Protein AF-R7N5B0-F1 (afdb_monomer)

Nearest PDB structures (foldseek):
  6vbv-assembly1_4  TM=7.100E-01  e=2.438E-01  Bos taurus
  7rqf-assembly1_A  TM=6.586E-01  e=4.234E-01  Pseudomonas aeruginosa PAO1
  2pl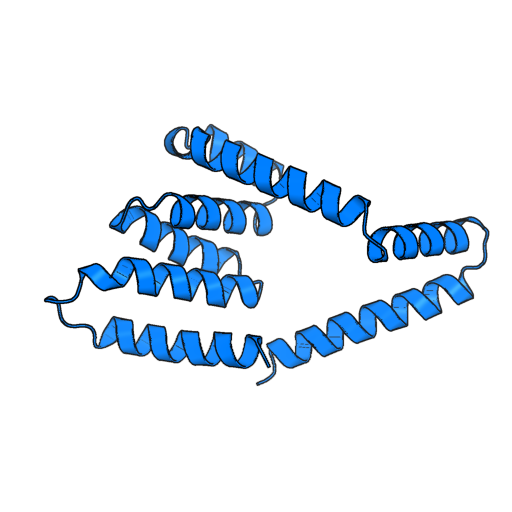2-assembly1_B  TM=6.775E-01  e=7.771E-01  Thermus thermophilus HB27
  4q66-assembly1_B  TM=5.540E-01  e=8.212E-01  Saccharomyces cerevisiae S288C
  7t7t-assembly1_A  TM=3.384E-01  e=1.986E+00  Citrus unshiu

Foldseek 3Di:
DVLVVLVVLLVVLVVCVVPPDPVVVVCQLVSLQSNLVSCVVLVVLVSSLVSLVVSCVVPVDLVSLLSNLVSVPSVDDPVVSVVVCVVCVVCVVSVVVNVVVVVVVVVVVCPDPVVVVVVVLVVCVVVVVVPVSVVVVVVVVVVVVVVSCVNPVD

Sequence (154 aa):
MQNNRHLMALREYEDLNRELPDTENALRPAIYHNMGYAYAGLFMFDIAAKYYKRAYEMSKDEESGVQYL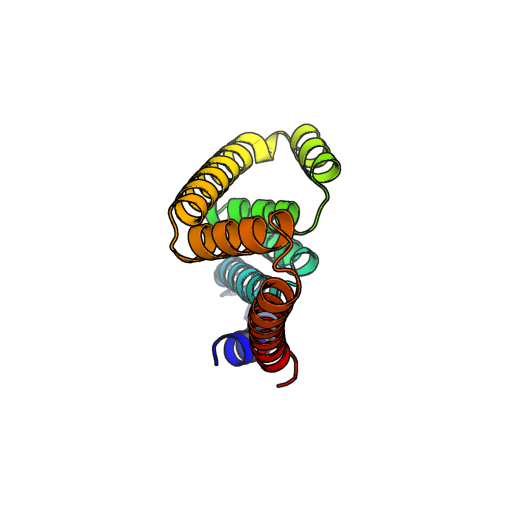SSLRSYLSEEEYIRFIAEHSEYHELSLELEKKITAAKGEFEASRENRMLSALKIYKEEGNVASYYEEIDKIIYRLKEDYLQLVEE

Radius of gyration: 19.57 Å; Cα contacts (8 Å, |Δi|>4): 124; chains: 1; bounding box: 45×26×61 Å

Secondary structure (DSSP, 8-state):
-HHHHHHHHHHHHHHHHHH--GGGGGGHHHHHHHHHHHHHHTT-HHHHHHHHHHHHHHH--HHHHHHHHHHHHHHS-HHHHHHHHHH-GGGHHHHHHHHHHHHHHHHHHHHSHHHHHHHHHHHHHHTT-HHHHHHHHHHHHHHHHHHHHHHH--

Structure (mmCIF, N/CA/C/O backbone):
data_AF-R7N5B0-F1
#
_entry.id   AF-R7N5B0-F1
#
loop_
_atom_site.group_PDB
_atom_site.id
_atom_site.type_symbol
_atom_site.label_atom_id
_atom_site.label_alt_id
_atom_site.label_comp_id
_atom_site.label_asym_id
_atom_site.label_entity_id
_atom_site.label_seq_id
_atom_site.pdbx_PDB_ins_code
_atom_site.Cartn_x
_atom_site.Cartn_y
_atom_site.Cartn_z
_atom_site.occupancy
_atom_site.B_iso_or_equiv
_atom_site.auth_seq_id
_atom_site.auth_comp_id
_atom_site.auth_asym_id
_atom_site.auth_atom_id
_atom_site.pdbx_PDB_model_num
ATOM 1 N N . MET A 1 1 ? -17.162 5.881 -7.721 1.00 49.78 1 MET A N 1
ATOM 2 C CA . MET A 1 1 ? -16.622 6.539 -8.947 1.00 49.78 1 MET A CA 1
ATOM 3 C C . MET A 1 1 ? -15.126 6.309 -9.191 1.00 49.78 1 MET A C 1
ATOM 5 O O . MET A 1 1 ? -14.779 6.138 -10.351 1.00 49.78 1 MET A O 1
ATOM 9 N N . GLN A 1 2 ? -14.230 6.344 -8.190 1.00 55.00 2 GLN A N 1
ATOM 10 C CA . GLN A 1 2 ? -12.783 6.146 -8.428 1.00 55.00 2 GLN A CA 1
ATOM 11 C C . GLN A 1 2 ? -12.398 4.676 -8.697 1.00 55.00 2 GLN A C 1
ATOM 13 O O . GLN A 1 2 ? -11.561 4.437 -9.556 1.00 55.00 2 GLN A O 1
ATOM 18 N N . ASN A 1 3 ? -13.074 3.690 -8.101 1.00 57.53 3 ASN A N 1
ATOM 19 C CA . ASN A 1 3 ? -12.668 2.280 -8.242 1.00 57.53 3 ASN A CA 1
ATOM 20 C C . ASN A 1 3 ? -13.185 1.577 -9.501 1.00 57.53 3 ASN A C 1
ATOM 22 O O . ASN A 1 3 ? -12.437 0.812 -10.100 1.00 57.53 3 ASN A O 1
ATOM 26 N N . ASN A 1 4 ? -14.363 1.957 -10.010 1.00 64.06 4 ASN A N 1
ATOM 27 C CA . ASN A 1 4 ? -14.774 1.607 -11.376 1.00 64.06 4 ASN A CA 1
ATOM 28 C C . ASN A 1 4 ? -13.709 2.093 -12.394 1.00 64.06 4 ASN A C 1
ATOM 30 O O . ASN A 1 4 ? -13.342 1.385 -13.326 1.00 64.0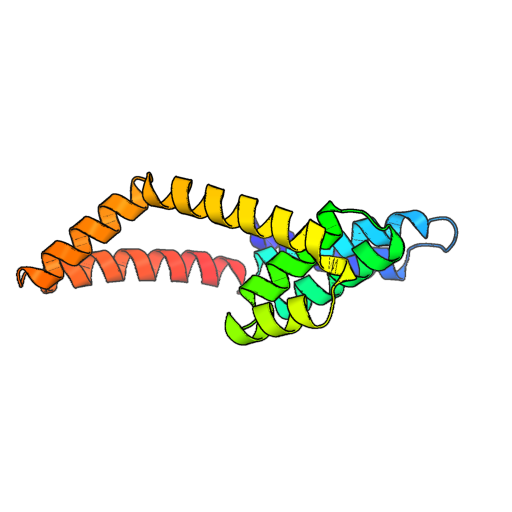6 4 ASN A O 1
ATOM 34 N N . ARG A 1 5 ? -13.069 3.252 -12.146 1.00 73.56 5 ARG A N 1
ATOM 35 C CA . ARG A 1 5 ? -11.916 3.688 -12.956 1.00 73.56 5 ARG A CA 1
ATOM 36 C C . ARG A 1 5 ? -10.687 2.806 -12.762 1.00 73.56 5 ARG A C 1
ATOM 38 O O . ARG A 1 5 ? -9.967 2.639 -13.733 1.00 73.56 5 ARG A O 1
ATOM 45 N N . HIS A 1 6 ? -10.434 2.246 -11.577 1.00 80.69 6 HIS A N 1
ATOM 46 C CA . HIS A 1 6 ? -9.322 1.313 -11.366 1.00 80.69 6 HIS A CA 1
ATOM 47 C C . HIS A 1 6 ? -9.532 -0.006 -12.120 1.00 80.69 6 HIS A C 1
ATOM 49 O O . HIS A 1 6 ? -8.615 -0.443 -12.806 1.00 80.69 6 HIS A O 1
ATOM 55 N N . LEU A 1 7 ? -10.731 -0.597 -12.079 1.00 80.25 7 LEU A N 1
ATOM 56 C CA . LEU A 1 7 ? -11.046 -1.816 -12.837 1.00 80.25 7 LEU A CA 1
ATOM 57 C C . LEU A 1 7 ? -11.035 -1.583 -14.353 1.00 80.25 7 LEU A C 1
ATOM 59 O O . LEU A 1 7 ? -10.438 -2.372 -15.086 1.00 80.25 7 LEU A O 1
ATOM 63 N N . MET A 1 8 ? -11.629 -0.484 -14.829 1.00 82.94 8 MET A N 1
ATOM 64 C CA . MET A 1 8 ? -11.535 -0.095 -16.240 1.00 82.94 8 MET A CA 1
ATOM 65 C C . MET A 1 8 ? -10.080 0.157 -16.646 1.00 82.94 8 MET A C 1
ATOM 67 O O . MET A 1 8 ? -9.630 -0.380 -17.651 1.00 82.94 8 MET A O 1
ATOM 71 N N . ALA A 1 9 ? -9.314 0.898 -15.840 1.00 87.19 9 ALA A N 1
ATOM 72 C CA . ALA A 1 9 ? -7.906 1.157 -16.117 1.00 87.19 9 ALA A CA 1
ATOM 73 C C . ALA A 1 9 ? -7.083 -0.134 -16.160 1.00 87.19 9 ALA A C 1
ATOM 75 O O . ALA A 1 9 ? -6.215 -0.252 -17.012 1.00 87.19 9 ALA A O 1
ATOM 76 N N . LEU A 1 10 ? -7.358 -1.114 -15.293 1.00 89.88 10 LEU A N 1
ATOM 77 C CA . LEU A 1 10 ? -6.682 -2.411 -15.338 1.00 89.88 10 LEU A CA 1
ATOM 78 C C . LEU A 1 10 ? -6.922 -3.134 -16.663 1.00 89.88 10 LEU A C 1
ATOM 80 O O . LEU A 1 10 ? -5.957 -3.629 -17.236 1.00 89.88 10 LEU A O 1
ATOM 84 N N . ARG A 1 11 ? -8.159 -3.143 -17.177 1.00 87.75 11 ARG A N 1
ATOM 85 C CA . ARG A 1 11 ? -8.454 -3.726 -18.498 1.00 87.75 11 ARG A CA 1
ATOM 86 C C . ARG A 1 11 ? -7.674 -3.018 -19.603 1.00 87.75 11 ARG A C 1
ATOM 88 O O . ARG A 1 11 ? -6.970 -3.675 -20.360 1.00 87.75 11 ARG A O 1
ATOM 95 N N . GLU A 1 12 ? -7.715 -1.688 -19.617 1.00 91.38 12 GLU A N 1
ATOM 96 C CA . GLU A 1 12 ? -6.977 -0.883 -20.597 1.00 91.38 12 GLU A CA 1
ATOM 97 C C . GLU A 1 12 ? -5.459 -1.108 -20.502 1.00 91.38 12 GLU A C 1
ATOM 99 O O . GLU A 1 12 ? -4.782 -1.229 -21.518 1.00 91.38 12 GLU A O 1
ATOM 104 N N . TYR A 1 13 ? -4.897 -1.216 -19.293 1.00 91.44 13 TYR A N 1
ATOM 105 C CA . TYR A 1 13 ? -3.473 -1.496 -19.106 1.00 91.44 13 TYR A CA 1
ATOM 106 C C . TYR A 1 13 ? -3.091 -2.918 -19.515 1.00 91.44 13 TYR A C 1
ATOM 108 O O . TYR A 1 13 ? -1.996 -3.118 -20.040 1.00 91.44 13 TYR A O 1
ATOM 116 N N . GLU A 1 14 ? -3.957 -3.906 -19.289 1.00 90.44 14 GLU A N 1
ATOM 117 C CA . GLU A 1 14 ? -3.735 -5.273 -19.756 1.00 90.44 14 GLU A CA 1
ATOM 118 C C . GLU A 1 14 ? -3.716 -5.347 -21.281 1.00 90.44 14 GLU A C 1
ATOM 120 O O . GLU A 1 14 ? -2.801 -5.958 -21.840 1.00 90.44 14 GLU A O 1
ATOM 125 N N . ASP A 1 15 ? -4.679 -4.706 -21.942 1.00 91.25 15 ASP A N 1
ATOM 126 C CA . ASP A 1 15 ? -4.763 -4.664 -23.400 1.00 91.25 15 ASP A CA 1
ATOM 127 C C . ASP A 1 15 ? -3.583 -3.884 -23.985 1.00 91.25 15 ASP A C 1
ATOM 129 O O . ASP A 1 15 ? -2.847 -4.416 -24.820 1.00 91.25 15 ASP A O 1
ATOM 133 N N . LEU A 1 16 ? -3.280 -2.703 -23.436 1.00 90.44 16 LEU A N 1
ATOM 134 C CA . LEU A 1 16 ? -2.110 -1.922 -23.825 1.00 90.44 16 LEU A CA 1
ATOM 135 C C . LEU A 1 16 ? -0.822 -2.734 -23.667 1.00 90.44 16 LEU A C 1
ATOM 137 O O . LEU A 1 16 ? 0.000 -2.755 -24.572 1.00 90.44 16 LEU A O 1
ATOM 141 N N . ASN A 1 17 ? -0.633 -3.453 -22.559 1.00 87.31 17 ASN A N 1
ATOM 142 C CA . ASN A 1 17 ? 0.575 -4.248 -22.340 1.00 87.31 17 ASN A CA 1
ATOM 143 C C . ASN A 1 17 ? 0.691 -5.447 -23.304 1.00 87.31 17 ASN A C 1
ATOM 145 O O . ASN A 1 17 ? 1.812 -5.887 -23.581 1.00 87.31 17 ASN A O 1
ATOM 149 N N . ARG A 1 18 ? -0.427 -5.985 -23.813 1.00 88.19 18 ARG A N 1
ATOM 150 C CA . ARG A 1 18 ? -0.435 -7.047 -24.838 1.00 88.19 18 ARG A CA 1
ATOM 151 C C . ARG A 1 18 ? -0.130 -6.502 -26.228 1.00 88.19 18 ARG A C 1
ATOM 153 O O . ARG A 1 18 ? 0.596 -7.151 -26.974 1.00 88.19 18 ARG A O 1
ATOM 160 N N . GLU A 1 19 ? -0.679 -5.341 -26.559 1.00 91.31 19 GLU A N 1
ATOM 161 C CA . GLU A 1 19 ? -0.586 -4.743 -27.893 1.00 91.31 19 GLU A CA 1
ATOM 162 C C . GLU A 1 19 ? 0.665 -3.877 -28.086 1.00 91.31 19 GLU A C 1
ATOM 164 O O . GLU A 1 19 ? 1.036 -3.588 -29.224 1.00 91.31 19 GLU A O 1
ATOM 169 N N . LEU A 1 20 ? 1.340 -3.490 -26.995 1.00 90.19 20 LEU A N 1
ATOM 170 C CA . LEU A 1 20 ? 2.491 -2.593 -27.048 1.00 90.19 20 LEU A CA 1
ATOM 171 C C . LEU A 1 20 ? 3.617 -3.175 -27.925 1.00 90.19 20 LEU A C 1
ATOM 173 O O . LEU A 1 20 ? 4.159 -4.240 -27.591 1.00 90.19 20 LEU A O 1
ATOM 177 N N . PRO A 1 21 ? 4.025 -2.477 -29.000 1.00 89.56 21 PRO A N 1
ATOM 178 C CA . PRO A 1 21 ? 5.100 -2.939 -29.863 1.00 89.56 21 PRO A CA 1
ATOM 179 C C . PRO A 1 21 ? 6.452 -2.855 -29.149 1.00 89.56 21 PRO A C 1
ATOM 181 O O . PRO A 1 21 ? 6.666 -2.027 -28.261 1.00 89.56 21 PRO A O 1
ATOM 184 N N . ASP A 1 22 ? 7.416 -3.662 -29.598 1.00 86.31 22 ASP A N 1
ATOM 185 C CA . ASP A 1 22 ? 8.750 -3.697 -28.986 1.00 86.31 22 ASP A CA 1
ATOM 186 C C . ASP A 1 22 ? 9.484 -2.349 -29.035 1.00 86.31 22 ASP A C 1
ATOM 188 O O . ASP A 1 22 ? 10.299 -2.040 -28.162 1.00 86.31 22 ASP A O 1
ATOM 192 N N . THR A 1 23 ? 9.165 -1.517 -30.028 1.00 88.25 23 THR A N 1
ATOM 193 C CA . THR A 1 23 ? 9.694 -0.154 -30.173 1.00 88.25 23 THR A CA 1
ATOM 194 C C . THR A 1 23 ? 9.298 0.770 -29.024 1.00 88.25 23 THR A C 1
ATOM 196 O O . THR A 1 23 ? 9.975 1.766 -28.788 1.00 88.25 23 THR A O 1
ATOM 199 N N . GLU A 1 24 ? 8.234 0.439 -28.292 1.00 89.81 24 GLU A N 1
ATOM 200 C CA . GLU A 1 24 ? 7.696 1.230 -27.183 1.00 89.81 24 GLU A CA 1
ATOM 201 C C . GLU A 1 24 ? 7.908 0.559 -25.819 1.00 89.81 24 GLU A C 1
ATOM 203 O O . GLU A 1 24 ? 7.365 1.003 -24.809 1.00 89.81 24 GLU A O 1
ATOM 208 N N . ASN A 1 25 ? 8.762 -0.469 -25.743 1.00 87.12 25 ASN A N 1
ATOM 209 C CA . ASN A 1 25 ? 9.035 -1.217 -24.509 1.00 87.12 25 ASN A CA 1
ATOM 210 C C . ASN A 1 25 ? 9.445 -0.335 -23.310 1.00 87.12 25 ASN A C 1
ATOM 212 O O . ASN A 1 25 ? 9.239 -0.733 -22.162 1.00 87.12 25 ASN A O 1
ATOM 216 N N . ALA A 1 26 ? 9.960 0.874 -23.557 1.00 90.88 26 ALA A N 1
ATOM 217 C CA . ALA A 1 26 ? 10.266 1.868 -22.530 1.00 90.88 26 ALA A CA 1
ATOM 218 C C . ALA A 1 26 ? 9.041 2.340 -21.716 1.00 90.88 26 ALA A C 1
ATOM 220 O O . ALA A 1 26 ? 9.221 2.834 -20.607 1.00 90.88 26 ALA A O 1
ATOM 221 N N . LEU A 1 27 ? 7.809 2.171 -22.216 1.00 93.25 27 LEU A N 1
ATOM 222 C CA . LEU A 1 27 ? 6.576 2.543 -21.503 1.00 93.25 27 LEU A CA 1
ATOM 223 C C . LEU A 1 27 ? 6.099 1.466 -20.517 1.00 93.25 27 LEU A C 1
ATOM 225 O O . LEU A 1 27 ? 5.336 1.762 -19.597 1.00 93.25 27 LEU A O 1
ATOM 229 N N . ARG A 1 28 ? 6.566 0.218 -20.657 1.00 93.88 28 ARG A N 1
ATOM 230 C CA . ARG A 1 28 ? 6.126 -0.911 -19.816 1.00 93.88 28 ARG A CA 1
ATOM 231 C C . ARG A 1 28 ? 6.311 -0.700 -18.307 1.00 93.88 28 ARG A C 1
ATOM 233 O O . ARG A 1 28 ? 5.400 -1.083 -17.577 1.00 93.88 28 ARG A O 1
ATOM 240 N N . PRO A 1 29 ? 7.407 -0.096 -17.802 1.00 96.50 29 PRO A N 1
ATOM 241 C CA . PRO A 1 29 ? 7.543 0.166 -16.370 1.00 96.50 29 PRO A CA 1
ATOM 242 C C . PRO A 1 29 ? 6.418 1.058 -15.834 1.00 96.50 29 PRO A C 1
ATOM 244 O O . PRO A 1 29 ? 5.855 0.756 -14.788 1.00 96.50 29 PRO A O 1
ATOM 247 N N . ALA A 1 30 ? 6.035 2.101 -16.580 1.00 96.38 30 ALA A N 1
ATOM 248 C CA . ALA A 1 30 ? 4.944 2.996 -16.195 1.00 96.38 30 ALA A CA 1
ATOM 249 C C . ALA A 1 30 ? 3.582 2.285 -16.223 1.00 96.38 30 ALA A C 1
ATOM 251 O O . ALA A 1 30 ? 2.773 2.468 -15.317 1.00 96.38 30 ALA A O 1
ATOM 252 N N . ILE A 1 31 ? 3.348 1.421 -17.218 1.00 96.00 31 ILE A N 1
ATOM 253 C CA . ILE A 1 31 ? 2.132 0.595 -17.275 1.00 96.00 31 ILE A CA 1
ATOM 254 C C . ILE A 1 31 ? 2.054 -0.307 -16.038 1.00 96.00 31 ILE A C 1
ATOM 256 O O . ILE A 1 31 ? 1.041 -0.302 -15.343 1.00 96.00 31 ILE A O 1
ATOM 260 N N . TYR A 1 32 ? 3.130 -1.029 -15.706 1.00 97.56 32 TYR A N 1
ATOM 261 C CA . TYR A 1 32 ? 3.149 -1.882 -14.516 1.00 97.56 32 TYR A CA 1
ATOM 262 C C . TYR A 1 32 ? 2.995 -1.087 -13.218 1.00 97.56 32 TYR A C 1
ATOM 264 O O . TYR A 1 32 ? 2.258 -1.525 -12.339 1.00 97.56 32 TYR A O 1
ATOM 272 N N . HIS A 1 33 ? 3.612 0.090 -13.104 1.00 98.06 33 HIS A N 1
ATOM 273 C CA . HIS A 1 33 ? 3.405 0.970 -11.956 1.00 98.06 33 HIS A CA 1
ATOM 274 C C . HIS A 1 33 ? 1.920 1.321 -11.799 1.00 98.06 33 HIS A C 1
ATOM 276 O O . HIS A 1 33 ? 1.346 1.153 -10.725 1.00 98.06 33 HIS A O 1
ATOM 282 N N . ASN A 1 34 ? 1.265 1.730 -12.886 1.00 96.69 34 ASN A N 1
ATOM 283 C CA . ASN A 1 34 ? -0.141 2.120 -12.852 1.00 96.69 34 ASN A CA 1
ATOM 284 C C . ASN A 1 34 ? -1.085 0.939 -12.585 1.00 96.69 34 ASN A C 1
ATOM 286 O O . ASN A 1 34 ? -2.109 1.113 -11.923 1.00 96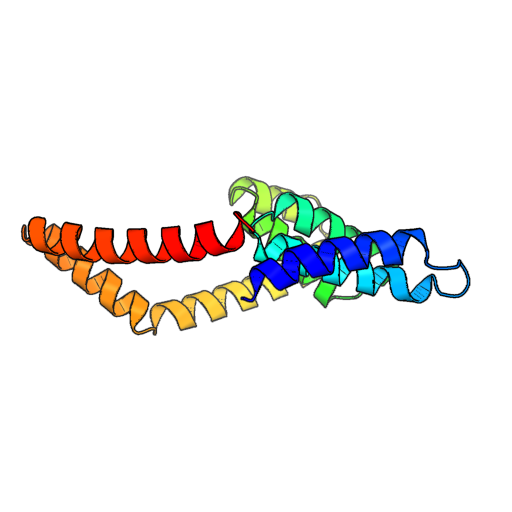.69 34 ASN A O 1
ATOM 290 N N . MET A 1 35 ? -0.743 -0.268 -13.046 1.00 96.38 35 MET A N 1
ATOM 291 C CA . MET A 1 35 ? -1.452 -1.486 -12.647 1.00 96.38 35 MET A CA 1
ATOM 292 C C . MET A 1 35 ? -1.306 -1.732 -11.143 1.00 96.38 35 MET A C 1
ATOM 294 O O . MET A 1 35 ? -2.302 -1.998 -10.473 1.00 96.38 35 MET A O 1
ATOM 298 N N . GLY A 1 36 ? -0.093 -1.583 -10.596 1.00 97.25 36 GLY A N 1
ATOM 299 C CA . GLY A 1 36 ? 0.157 -1.640 -9.154 1.00 97.25 36 GLY A CA 1
ATOM 300 C C . GLY A 1 36 ? -0.712 -0.646 -8.381 1.00 97.25 36 GLY A C 1
ATOM 301 O O . GLY A 1 36 ? -1.375 -1.027 -7.418 1.00 97.25 36 GLY A O 1
ATOM 302 N N . TYR A 1 37 ? -0.795 0.594 -8.867 1.00 96.12 37 TYR A N 1
ATOM 303 C CA . TYR A 1 37 ? -1.639 1.646 -8.297 1.00 96.12 37 TYR A CA 1
ATOM 304 C C . TYR A 1 37 ? -3.122 1.280 -8.299 1.00 96.12 37 TYR A C 1
ATOM 306 O O . TYR A 1 37 ? -3.799 1.417 -7.279 1.00 96.12 37 TYR A O 1
ATOM 314 N N . ALA A 1 38 ? -3.626 0.752 -9.414 1.00 93.69 38 ALA A N 1
ATOM 315 C CA . ALA A 1 38 ? -5.013 0.322 -9.5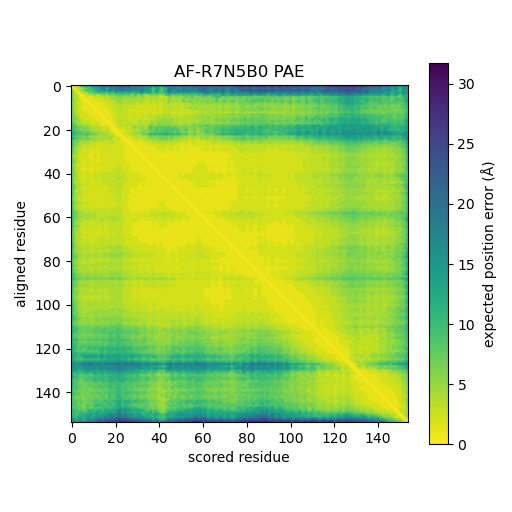06 1.00 93.69 38 ALA A CA 1
ATOM 316 C C . ALA A 1 38 ? -5.325 -0.858 -8.568 1.00 93.69 38 ALA A C 1
ATOM 318 O O . ALA A 1 38 ? -6.330 -0.815 -7.860 1.00 93.69 38 ALA A O 1
ATOM 319 N N . TYR A 1 39 ? -4.452 -1.869 -8.488 1.00 94.38 39 TYR A N 1
ATOM 320 C CA . TYR A 1 39 ? -4.626 -2.992 -7.557 1.00 94.38 39 TYR A CA 1
ATOM 321 C C . TYR A 1 39 ? -4.540 -2.562 -6.085 1.00 94.38 39 TYR A C 1
ATOM 323 O O . TYR A 1 39 ? -5.319 -3.049 -5.264 1.00 94.38 39 TYR A O 1
ATOM 331 N N . ALA A 1 40 ? -3.652 -1.623 -5.742 1.00 94.31 40 ALA A N 1
ATOM 332 C CA . ALA A 1 40 ? -3.561 -1.069 -4.391 1.00 94.31 40 ALA A CA 1
ATOM 333 C C . ALA A 1 40 ? -4.840 -0.310 -4.000 1.00 94.31 40 ALA A C 1
ATOM 335 O O . ALA A 1 40 ? -5.330 -0.474 -2.884 1.00 94.31 40 ALA A O 1
ATOM 336 N N . GLY A 1 41 ? -5.436 0.446 -4.931 1.00 90.12 41 GLY A N 1
ATOM 337 C CA . GLY A 1 41 ? -6.731 1.112 -4.732 1.00 90.12 41 GLY A CA 1
ATOM 338 C C . GLY A 1 41 ? -7.910 0.149 -4.518 1.00 90.12 41 GLY A C 1
ATOM 339 O O . GLY A 1 41 ? -8.926 0.533 -3.939 1.00 90.12 41 GLY A O 1
ATOM 340 N N . LEU A 1 42 ? -7.763 -1.111 -4.937 1.00 89.00 42 LEU A N 1
ATOM 341 C CA . LEU A 1 42 ? -8.705 -2.210 -4.690 1.00 89.00 42 LEU A CA 1
ATOM 342 C C . LEU A 1 42 ? -8.331 -3.057 -3.459 1.00 89.00 42 LEU A C 1
ATOM 344 O O . LEU A 1 42 ? -8.945 -4.094 -3.222 1.00 89.00 42 LEU A O 1
ATOM 348 N N . PHE A 1 43 ? -7.335 -2.631 -2.673 1.00 90.88 43 PHE A N 1
ATOM 349 C CA . PHE A 1 43 ? -6.802 -3.347 -1.505 1.00 90.88 43 PHE A CA 1
ATOM 350 C C . PHE A 1 43 ? -6.205 -4.734 -1.824 1.00 90.88 43 PHE A C 1
ATOM 352 O O . PHE A 1 43 ? -5.998 -5.553 -0.928 1.00 90.88 43 PHE A O 1
ATOM 359 N N . MET A 1 44 ? -5.870 -5.001 -3.090 1.00 92.94 44 MET A N 1
ATOM 360 C CA . MET A 1 44 ? -5.220 -6.239 -3.540 1.00 92.94 44 MET A CA 1
ATOM 361 C C . MET A 1 44 ? -3.694 -6.097 -3.462 1.00 92.94 44 MET A C 1
ATOM 363 O O . MET A 1 44 ? -2.988 -6.105 -4.475 1.00 92.94 44 MET A O 1
ATOM 367 N N . PHE A 1 45 ? -3.178 -5.887 -2.250 1.00 96.69 45 PHE A N 1
ATOM 368 C CA . PHE A 1 45 ? -1.789 -5.470 -2.031 1.00 96.69 45 PHE A CA 1
ATOM 369 C C . PHE A 1 45 ? -0.742 -6.514 -2.442 1.00 96.69 45 PHE A C 1
ATOM 371 O O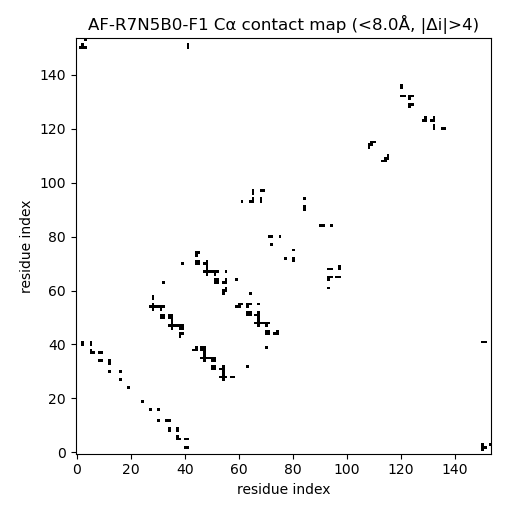 . PHE A 1 45 ? 0.341 -6.149 -2.897 1.00 96.69 45 PHE A O 1
ATOM 378 N N . ASP A 1 46 ? -1.056 -7.806 -2.365 1.00 97.31 46 ASP A N 1
ATOM 379 C CA . ASP A 1 46 ? -0.167 -8.873 -2.836 1.00 97.31 46 ASP A CA 1
ATOM 380 C C . ASP A 1 46 ? 0.029 -8.826 -4.362 1.00 97.31 46 ASP A C 1
ATOM 382 O O . ASP A 1 46 ? 1.122 -9.084 -4.873 1.00 97.31 46 ASP A O 1
ATOM 386 N N . ILE A 1 47 ? -1.028 -8.475 -5.101 1.00 96.81 47 ILE A N 1
ATOM 387 C CA . ILE A 1 47 ? -0.986 -8.295 -6.552 1.00 96.81 47 ILE A CA 1
ATOM 388 C C . ILE A 1 47 ? -0.304 -6.971 -6.892 1.00 96.81 47 ILE A C 1
ATOM 390 O O . ILE A 1 47 ? 0.582 -6.948 -7.750 1.00 96.81 47 ILE A O 1
ATOM 394 N N . ALA A 1 48 ? -0.648 -5.891 -6.186 1.00 98.19 48 ALA A N 1
ATOM 395 C CA . ALA A 1 48 ? -0.023 -4.583 -6.361 1.00 98.19 48 ALA A CA 1
ATOM 396 C C . ALA A 1 48 ? 1.503 -4.659 -6.201 1.00 98.19 48 ALA A C 1
ATOM 398 O O . ALA A 1 48 ? 2.240 -4.183 -7.067 1.00 98.19 48 ALA A O 1
ATOM 399 N N . ALA A 1 49 ? 1.983 -5.353 -5.162 1.00 98.50 49 ALA A N 1
ATOM 400 C CA . ALA A 1 49 ? 3.407 -5.556 -4.916 1.00 98.50 49 ALA A CA 1
ATOM 401 C C . ALA A 1 49 ? 4.117 -6.210 -6.114 1.00 98.50 49 ALA A C 1
ATOM 403 O O . ALA A 1 49 ? 5.198 -5.769 -6.500 1.00 98.50 49 ALA A O 1
ATOM 404 N N . LYS A 1 50 ? 3.511 -7.218 -6.756 1.00 98.38 50 LYS A N 1
ATOM 405 C CA . LYS A 1 50 ? 4.100 -7.889 -7.934 1.00 98.38 50 LYS A CA 1
ATOM 406 C C . LYS A 1 50 ? 4.299 -6.916 -9.097 1.00 98.38 50 LYS A C 1
ATOM 408 O O . LYS A 1 50 ? 5.341 -6.947 -9.753 1.00 98.38 50 LYS A O 1
ATOM 413 N N . TYR A 1 51 ? 3.321 -6.048 -9.342 1.00 98.38 51 TYR A N 1
ATOM 414 C CA . TYR A 1 51 ? 3.375 -5.073 -10.428 1.00 98.38 51 TYR A CA 1
ATOM 415 C C . TYR A 1 51 ? 4.353 -3.930 -10.145 1.00 98.38 51 TYR A C 1
ATOM 417 O O . TYR A 1 51 ? 5.178 -3.619 -11.005 1.00 98.38 51 TYR A O 1
ATOM 425 N N . TYR A 1 52 ? 4.353 -3.383 -8.928 1.00 98.69 52 TYR A N 1
ATOM 426 C CA . TYR A 1 52 ? 5.342 -2.383 -8.525 1.00 98.69 52 TYR A CA 1
ATOM 427 C C . TYR A 1 52 ? 6.771 -2.930 -8.547 1.00 98.69 52 TYR A C 1
ATOM 429 O O . TYR A 1 52 ? 7.668 -2.263 -9.058 1.00 98.69 52 TYR A O 1
ATOM 437 N N . LYS A 1 53 ? 6.988 -4.173 -8.092 1.00 98.44 53 LYS A N 1
ATOM 438 C CA . LYS A 1 53 ? 8.295 -4.842 -8.176 1.00 98.44 53 LYS A CA 1
ATOM 439 C C . LYS A 1 53 ? 8.773 -4.938 -9.618 1.00 98.44 53 LYS A C 1
ATOM 441 O O . LYS A 1 53 ? 9.914 -4.594 -9.907 1.00 98.44 53 LYS A O 1
ATOM 446 N N . ARG A 1 54 ? 7.890 -5.350 -10.533 1.00 97.88 54 ARG A N 1
ATOM 447 C CA . ARG A 1 54 ? 8.214 -5.441 -11.960 1.00 97.88 54 ARG A CA 1
ATOM 448 C C . ARG A 1 54 ? 8.545 -4.073 -12.556 1.00 97.88 54 ARG A C 1
ATOM 450 O O . ARG A 1 54 ? 9.519 -3.967 -13.295 1.00 97.88 54 ARG A O 1
ATOM 457 N N . ALA A 1 55 ? 7.779 -3.035 -12.219 1.00 98.31 55 ALA A N 1
ATOM 458 C CA . ALA A 1 55 ? 8.075 -1.666 -12.634 1.00 98.31 55 ALA A CA 1
ATOM 459 C C . ALA A 1 55 ? 9.463 -1.226 -12.142 1.00 98.31 55 ALA A C 1
ATOM 461 O O . ALA A 1 55 ? 10.306 -0.835 -12.949 1.00 98.31 55 ALA A O 1
ATOM 462 N N . TYR A 1 56 ? 9.731 -1.398 -10.845 1.00 98.31 56 TYR A N 1
ATOM 463 C CA . TYR A 1 56 ? 11.002 -1.050 -10.217 1.00 98.31 56 TYR A CA 1
ATOM 464 C C . TYR A 1 56 ? 12.189 -1.817 -10.807 1.00 98.31 56 TYR A C 1
ATOM 466 O O . TYR A 1 56 ? 13.245 -1.247 -11.059 1.00 98.31 56 TYR A O 1
ATOM 474 N N . GLU A 1 57 ? 12.046 -3.115 -11.067 1.00 97.38 57 GLU A N 1
ATOM 475 C CA . GLU A 1 57 ? 13.119 -3.917 -11.655 1.00 97.38 57 GLU A CA 1
ATOM 476 C C . GLU A 1 57 ? 13.512 -3.436 -13.054 1.00 97.38 57 GLU A C 1
ATOM 478 O O . GLU A 1 57 ? 14.695 -3.502 -13.396 1.00 97.38 57 GLU A O 1
ATOM 483 N N . MET A 1 58 ? 12.550 -2.920 -13.824 1.00 96.44 58 MET A N 1
ATOM 484 C CA . MET A 1 58 ? 12.767 -2.443 -15.188 1.00 96.44 58 MET A CA 1
ATOM 485 C C . MET A 1 58 ? 13.312 -1.011 -15.258 1.00 96.44 58 MET A C 1
ATOM 487 O O . MET A 1 58 ? 14.148 -0.738 -16.115 1.00 96.44 58 MET A O 1
ATOM 491 N N . SER A 1 59 ? 12.839 -0.096 -14.405 1.00 96.56 59 SER A N 1
ATOM 492 C CA . SER A 1 59 ? 13.214 1.329 -14.468 1.00 96.56 59 SER A CA 1
ATOM 493 C C . SER A 1 59 ? 14.189 1.776 -13.381 1.00 96.56 59 SER A C 1
ATOM 495 O O . SER A 1 59 ? 14.840 2.802 -13.551 1.00 96.56 59 SER A O 1
ATOM 497 N N . LYS A 1 60 ? 14.281 1.034 -12.270 1.00 96.12 60 LYS A N 1
ATOM 498 C CA . LYS A 1 60 ? 14.957 1.438 -11.022 1.00 96.12 60 LYS A CA 1
ATOM 499 C C . LYS A 1 60 ? 14.430 2.747 -10.424 1.00 96.12 60 LYS A C 1
ATOM 501 O O . LYS A 1 60 ? 15.109 3.369 -9.618 1.00 96.12 60 LYS A O 1
ATOM 506 N N . ASP A 1 61 ? 13.207 3.123 -10.789 1.00 97.31 61 ASP A N 1
ATOM 507 C CA . ASP A 1 61 ? 12.501 4.289 -10.265 1.00 97.31 61 ASP A CA 1
ATOM 508 C C . ASP A 1 61 ? 12.158 4.115 -8.777 1.00 97.31 61 ASP A C 1
ATOM 510 O O . ASP A 1 61 ? 11.409 3.211 -8.409 1.00 97.31 61 ASP A O 1
ATOM 514 N N . GLU A 1 62 ? 12.699 4.978 -7.919 1.00 97.31 62 GLU A N 1
ATOM 515 C CA . GLU A 1 62 ? 12.569 4.851 -6.462 1.00 97.31 62 GLU A CA 1
ATOM 516 C C . GLU A 1 62 ? 11.112 4.860 -5.995 1.00 97.31 62 GLU A C 1
ATOM 518 O O . GLU A 1 62 ? 10.763 4.063 -5.128 1.00 97.31 62 GLU A O 1
ATOM 523 N N . GLU A 1 63 ? 10.237 5.656 -6.619 1.00 97.56 63 GLU A N 1
ATOM 524 C CA . GLU A 1 63 ? 8.815 5.701 -6.259 1.00 97.56 63 GLU A CA 1
ATOM 525 C C . GLU A 1 63 ? 8.156 4.328 -6.453 1.00 97.56 63 GLU A C 1
ATOM 527 O O . GLU A 1 63 ? 7.491 3.818 -5.553 1.00 97.56 63 GLU A O 1
ATOM 532 N N . SER A 1 64 ? 8.414 3.657 -7.577 1.00 98.50 64 SER A N 1
ATOM 533 C CA . SER A 1 64 ? 7.956 2.278 -7.802 1.00 98.50 64 SER A CA 1
ATOM 534 C C . SER A 1 64 ? 8.503 1.297 -6.753 1.00 98.50 64 SER A C 1
ATOM 536 O O . SER A 1 64 ? 7.800 0.373 -6.338 1.00 98.50 64 SER A O 1
ATOM 538 N N . GLY A 1 65 ? 9.739 1.503 -6.293 1.00 98.50 65 GLY A N 1
ATOM 539 C CA . GLY A 1 65 ? 10.348 0.725 -5.213 1.00 98.50 65 GLY A CA 1
ATOM 540 C C . GLY A 1 65 ? 9.681 0.962 -3.852 1.00 98.50 65 GLY A C 1
ATOM 541 O O . GLY A 1 65 ? 9.366 0.006 -3.143 1.00 98.50 65 GLY A O 1
ATOM 542 N N . VAL A 1 66 ? 9.393 2.218 -3.506 1.00 98.56 66 VAL A N 1
ATOM 543 C CA . VAL A 1 66 ? 8.667 2.585 -2.280 1.00 98.56 66 VAL A CA 1
ATOM 544 C C . VAL A 1 66 ? 7.254 2.005 -2.296 1.00 98.56 66 VAL A C 1
ATOM 546 O O . VAL A 1 66 ? 6.822 1.427 -1.299 1.00 98.56 66 VAL A O 1
ATOM 549 N N . GLN A 1 67 ? 6.546 2.080 -3.426 1.00 98.62 67 GLN A N 1
ATOM 550 C CA . GLN A 1 67 ? 5.197 1.519 -3.561 1.00 98.62 67 GLN A CA 1
ATOM 551 C C . GLN A 1 67 ? 5.179 -0.016 -3.484 1.00 98.62 67 GLN A C 1
ATOM 553 O O . GLN A 1 67 ? 4.250 -0.605 -2.919 1.00 98.62 67 GLN A O 1
ATOM 558 N N . TYR A 1 68 ? 6.229 -0.681 -3.980 1.00 98.75 68 TYR A N 1
ATOM 559 C CA . TYR A 1 68 ? 6.423 -2.117 -3.781 1.00 98.75 68 TYR A CA 1
ATOM 560 C C . TYR A 1 68 ? 6.519 -2.470 -2.292 1.00 98.75 68 TYR A C 1
ATOM 562 O O . TYR A 1 68 ? 5.762 -3.320 -1.815 1.00 98.75 68 TYR A O 1
ATOM 570 N N . LEU A 1 69 ? 7.394 -1.790 -1.545 1.00 98.62 69 LEU A N 1
ATOM 571 C CA . LEU A 1 69 ? 7.546 -2.030 -0.109 1.00 98.62 69 LEU A CA 1
ATOM 572 C C . LEU A 1 69 ? 6.289 -1.644 0.674 1.00 98.62 69 LEU A C 1
ATOM 574 O O . LEU A 1 69 ? 5.920 -2.351 1.607 1.00 98.62 69 LEU A O 1
ATOM 578 N N . SER A 1 70 ? 5.596 -0.576 0.271 1.00 98.44 70 SER A N 1
ATOM 579 C CA . SER A 1 70 ? 4.331 -0.160 0.881 1.00 98.44 70 SER A CA 1
ATOM 580 C C . SER A 1 70 ? 3.275 -1.252 0.742 1.00 98.44 70 SER A C 1
ATOM 582 O O . SER A 1 70 ? 2.655 -1.639 1.730 1.00 98.44 70 SER A O 1
ATOM 584 N N . SER A 1 71 ? 3.150 -1.832 -0.454 1.00 98.56 71 SER A N 1
ATOM 585 C CA . SER A 1 71 ? 2.222 -2.933 -0.715 1.00 98.56 71 SER A CA 1
ATOM 586 C C . SER A 1 71 ? 2.574 -4.182 0.103 1.00 98.56 71 SER A C 1
ATOM 588 O O . SER A 1 71 ? 1.688 -4.810 0.679 1.00 98.56 71 SER A O 1
ATOM 590 N N . LEU A 1 72 ? 3.864 -4.520 0.235 1.00 98.38 72 LEU A N 1
ATOM 591 C CA . LEU A 1 72 ? 4.298 -5.604 1.125 1.00 98.38 72 LEU A CA 1
ATOM 592 C C . LEU A 1 72 ? 3.989 -5.307 2.593 1.00 98.38 72 LEU A C 1
ATOM 594 O O . LEU A 1 72 ? 3.506 -6.192 3.291 1.00 98.38 72 LEU A O 1
ATOM 598 N N . ARG A 1 73 ? 4.220 -4.075 3.060 1.00 97.69 73 ARG A N 1
ATOM 599 C CA . ARG A 1 73 ? 3.933 -3.660 4.439 1.00 97.69 73 ARG A CA 1
ATOM 600 C C . ARG A 1 73 ? 2.444 -3.739 4.771 1.00 97.69 73 ARG A C 1
ATOM 602 O O . ARG A 1 73 ? 2.103 -4.006 5.918 1.00 97.69 73 ARG A O 1
ATOM 609 N N . SER A 1 74 ? 1.578 -3.506 3.785 1.00 96.94 74 SER A N 1
ATOM 610 C CA . SER A 1 74 ? 0.122 -3.627 3.914 1.00 96.94 74 SER A CA 1
ATOM 611 C C . SER A 1 74 ? -0.389 -5.067 3.819 1.00 96.94 74 SER A C 1
ATOM 613 O O . SER A 1 74 ? -1.473 -5.352 4.323 1.00 96.94 74 SER A O 1
ATOM 615 N N . TYR A 1 75 ? 0.355 -5.960 3.164 1.00 97.12 75 TYR A N 1
ATOM 616 C CA . TYR A 1 75 ? -0.039 -7.355 2.958 1.00 97.12 75 TYR A CA 1
ATOM 617 C C . TYR A 1 75 ? 0.503 -8.312 4.031 1.00 97.12 75 TYR A C 1
ATOM 619 O O . TYR A 1 75 ? -0.204 -9.223 4.457 1.00 97.12 75 TYR A O 1
ATOM 627 N N . LEU A 1 76 ? 1.758 -8.125 4.440 1.00 97.62 76 LEU A N 1
ATOM 628 C CA . LEU A 1 76 ? 2.470 -9.001 5.368 1.00 97.62 76 LEU A CA 1
ATOM 629 C C . LEU A 1 76 ? 2.208 -8.629 6.829 1.00 97.62 76 LEU A C 1
ATOM 631 O O . LEU A 1 76 ? 1.900 -7.477 7.151 1.00 97.62 76 LEU A O 1
ATOM 635 N N . SER A 1 77 ? 2.426 -9.588 7.734 1.00 97.50 77 SER A N 1
ATOM 636 C CA . SER A 1 77 ? 2.563 -9.259 9.154 1.00 97.50 77 SER A CA 1
ATOM 637 C C . SER A 1 77 ? 3.782 -8.358 9.387 1.00 97.50 77 SER A C 1
ATOM 639 O O . SER A 1 77 ? 4.706 -8.274 8.571 1.00 97.50 77 SER A O 1
ATOM 641 N N . GLU A 1 78 ? 3.815 -7.683 10.534 1.00 95.56 78 GLU A N 1
ATOM 642 C CA . GLU A 1 78 ? 4.963 -6.859 10.905 1.00 95.56 78 GLU A CA 1
ATOM 643 C C . GLU A 1 78 ? 6.255 -7.671 11.017 1.00 95.56 78 GLU A C 1
ATOM 645 O O . GLU A 1 78 ? 7.287 -7.267 10.481 1.00 95.56 78 GLU A O 1
ATOM 650 N N . GLU A 1 79 ? 6.193 -8.847 11.635 1.00 98.00 79 GLU A N 1
ATOM 651 C CA . GLU A 1 79 ? 7.335 -9.747 11.771 1.00 98.00 79 GLU A CA 1
ATOM 652 C C . GLU A 1 79 ? 7.819 -10.264 10.411 1.00 98.00 79 GLU A C 1
ATOM 654 O O . GLU A 1 79 ? 9.024 -10.366 10.175 1.00 98.00 79 GLU A O 1
ATOM 659 N N . GLU A 1 80 ? 6.890 -10.582 9.507 1.00 98.25 80 GLU A N 1
ATOM 660 C CA . GLU A 1 80 ? 7.204 -11.029 8.150 1.00 98.25 80 GLU A CA 1
ATOM 661 C C . GLU A 1 80 ? 7.868 -9.925 7.328 1.00 98.25 80 GLU A C 1
ATOM 663 O O . GLU A 1 80 ? 8.873 -10.182 6.664 1.00 98.25 80 GLU A O 1
ATOM 668 N N . TYR A 1 81 ? 7.356 -8.696 7.412 1.00 97.62 81 TYR A N 1
ATOM 669 C CA . TYR A 1 81 ? 7.936 -7.546 6.728 1.00 97.62 81 TYR A CA 1
ATOM 670 C C . TYR A 1 81 ? 9.337 -7.207 7.256 1.00 97.62 81 TYR A C 1
ATOM 672 O O . TYR A 1 81 ? 10.262 -7.016 6.468 1.00 97.62 81 TYR A O 1
ATOM 680 N N . ILE A 1 82 ? 9.532 -7.186 8.579 1.00 96.69 82 ILE A N 1
ATOM 681 C CA . ILE A 1 82 ? 10.849 -6.923 9.182 1.00 96.69 82 ILE A CA 1
ATOM 682 C C . ILE A 1 82 ? 11.863 -7.981 8.738 1.00 96.69 82 ILE A C 1
ATOM 684 O O . ILE A 1 82 ? 12.980 -7.637 8.349 1.00 96.69 82 ILE A O 1
ATOM 688 N N . ARG A 1 83 ? 11.472 -9.263 8.756 1.00 98.12 83 ARG A N 1
ATOM 689 C CA . ARG A 1 83 ? 12.322 -10.354 8.264 1.00 98.12 83 ARG A CA 1
ATOM 690 C C . ARG A 1 83 ? 12.658 -10.170 6.785 1.00 98.12 83 ARG A C 1
ATOM 692 O O . ARG A 1 83 ? 13.823 -10.284 6.422 1.00 98.12 83 ARG A O 1
ATOM 699 N N . PHE A 1 84 ? 11.672 -9.822 5.958 1.00 98.00 84 PHE A N 1
ATOM 700 C CA . PHE A 1 84 ? 11.883 -9.561 4.536 1.00 98.00 84 PHE A CA 1
ATOM 701 C C . PHE A 1 84 ? 12.925 -8.454 4.300 1.00 98.00 84 PHE A C 1
ATOM 703 O O . PHE A 1 84 ? 13.858 -8.665 3.528 1.00 98.00 84 PHE A O 1
ATOM 710 N N . ILE A 1 85 ? 12.819 -7.312 4.992 1.00 97.75 85 ILE A N 1
ATOM 711 C CA . ILE A 1 85 ? 13.786 -6.206 4.864 1.00 97.75 85 ILE A CA 1
ATOM 712 C C . ILE A 1 85 ? 15.177 -6.606 5.375 1.00 97.75 85 ILE A C 1
ATOM 714 O O . ILE A 1 85 ? 16.181 -6.231 4.774 1.00 97.75 85 ILE A O 1
ATOM 718 N N . ALA A 1 86 ? 15.259 -7.393 6.451 1.00 97.12 86 ALA A N 1
ATOM 719 C CA . ALA A 1 86 ? 16.536 -7.889 6.963 1.00 97.12 86 ALA A CA 1
ATOM 720 C C . ALA A 1 86 ? 17.248 -8.830 5.972 1.00 97.12 86 ALA A C 1
ATOM 722 O O . ALA A 1 86 ? 18.477 -8.840 5.910 1.00 97.12 86 ALA A O 1
ATOM 723 N N . GLU A 1 87 ? 16.486 -9.606 5.197 1.00 98.06 87 GLU A N 1
ATOM 724 C CA . GLU A 1 87 ? 17.000 -10.523 4.172 1.00 98.06 87 GLU A CA 1
ATOM 725 C C . GLU A 1 87 ? 17.360 -9.819 2.850 1.00 98.06 87 GLU A C 1
ATOM 727 O O . GLU A 1 87 ? 18.169 -10.350 2.091 1.00 98.06 87 GLU A O 1
ATOM 732 N N . HIS A 1 88 ? 16.815 -8.623 2.592 1.00 97.38 88 HIS A N 1
ATOM 733 C CA . HIS A 1 88 ? 16.991 -7.867 1.344 1.00 97.38 88 HIS A CA 1
ATOM 734 C C . HIS A 1 88 ? 17.564 -6.470 1.619 1.00 97.38 88 HIS A C 1
ATOM 736 O O . HIS A 1 88 ? 16.865 -5.451 1.568 1.00 97.38 88 HIS A O 1
ATOM 742 N N . SER A 1 89 ? 18.861 -6.421 1.929 1.00 95.00 89 SER A N 1
ATOM 743 C CA . SER A 1 89 ? 19.556 -5.181 2.298 1.00 95.00 89 SER A CA 1
ATOM 744 C C . SER A 1 89 ? 19.574 -4.130 1.183 1.00 95.00 89 SER A C 1
ATOM 746 O O . SER A 1 89 ? 19.685 -2.939 1.472 1.00 95.00 89 SER A O 1
ATOM 748 N N . GLU A 1 90 ? 19.385 -4.532 -0.077 1.00 95.94 90 GLU A N 1
ATOM 749 C CA . GLU A 1 90 ? 19.237 -3.629 -1.219 1.00 95.94 90 GLU A CA 1
ATOM 750 C C . GLU A 1 90 ? 18.023 -2.693 -1.108 1.00 95.94 90 GLU A C 1
ATOM 752 O O . GLU A 1 90 ? 18.007 -1.635 -1.734 1.00 95.94 90 GLU A O 1
ATOM 757 N N . TYR A 1 91 ? 17.022 -3.047 -0.298 1.00 97.56 91 TYR A N 1
ATOM 758 C CA . TYR A 1 91 ? 15.819 -2.244 -0.086 1.00 97.56 91 TYR A CA 1
ATOM 759 C C . TYR A 1 91 ? 15.899 -1.336 1.146 1.00 97.56 91 TYR A C 1
ATOM 761 O O . TYR A 1 91 ? 14.918 -0.664 1.464 1.00 97.56 91 TYR A O 1
ATOM 769 N N . HIS A 1 92 ? 17.039 -1.284 1.845 1.00 95.75 92 HIS A N 1
ATOM 770 C CA . HIS A 1 92 ? 17.147 -0.571 3.118 1.00 95.75 92 HIS A CA 1
ATOM 771 C C . HIS A 1 92 ? 16.776 0.916 3.010 1.00 95.75 92 HIS A C 1
ATOM 773 O O . HIS A 1 92 ? 15.903 1.376 3.744 1.00 95.75 92 HIS A O 1
ATOM 779 N N . GLU A 1 93 ? 17.358 1.652 2.061 1.00 97.38 93 GLU A N 1
ATOM 780 C CA . GLU A 1 93 ? 17.075 3.086 1.889 1.00 97.38 93 GLU A CA 1
ATOM 781 C C . GLU A 1 93 ? 15.604 3.349 1.532 1.00 97.38 93 GLU A C 1
ATOM 783 O O . GLU A 1 93 ? 14.955 4.198 2.147 1.00 97.38 93 GLU A O 1
ATOM 788 N N . LEU A 1 94 ? 15.036 2.549 0.623 1.00 98.19 94 LEU A N 1
ATOM 789 C CA . LEU A 1 94 ? 13.616 2.630 0.263 1.00 98.19 94 LEU A CA 1
ATOM 790 C C . LEU A 1 94 ? 12.710 2.332 1.467 1.00 98.19 94 LEU A C 1
ATOM 792 O O . LEU A 1 94 ? 11.679 2.979 1.650 1.00 98.19 94 LEU A O 1
ATOM 796 N N . SER A 1 95 ? 13.099 1.379 2.321 1.00 97.94 95 SER A N 1
ATOM 797 C CA . SER A 1 95 ? 12.352 1.052 3.537 1.00 97.94 95 SER A CA 1
ATOM 798 C C . SER A 1 95 ? 12.370 2.206 4.542 1.00 97.94 95 SER A C 1
ATOM 800 O O . SER A 1 95 ? 11.340 2.517 5.135 1.00 97.94 95 SER A O 1
ATOM 802 N N . LEU A 1 96 ? 13.502 2.906 4.684 1.00 97.88 96 LEU A N 1
ATOM 803 C CA . LEU A 1 96 ? 13.606 4.084 5.545 1.00 97.88 96 LEU A CA 1
ATOM 804 C C . LEU A 1 96 ? 12.740 5.234 5.030 1.00 97.88 96 LEU A C 1
ATOM 806 O O . LEU A 1 96 ? 12.131 5.950 5.827 1.00 97.88 96 LEU A O 1
ATOM 810 N N . GLU A 1 97 ? 12.680 5.429 3.713 1.00 98.19 97 GLU A N 1
ATOM 811 C CA . GLU A 1 97 ? 11.779 6.410 3.115 1.00 98.19 97 GLU A CA 1
ATOM 812 C C . GLU A 1 97 ? 10.313 6.062 3.397 1.00 98.19 97 GLU A C 1
ATOM 814 O O . GLU A 1 97 ? 9.556 6.915 3.869 1.00 98.19 97 GLU A O 1
ATOM 819 N N . LEU A 1 98 ? 9.921 4.806 3.180 1.00 98.12 98 LEU A N 1
ATOM 820 C CA . LEU A 1 98 ? 8.566 4.341 3.454 1.00 98.12 98 LEU A CA 1
ATOM 821 C C . LEU A 1 98 ? 8.174 4.545 4.923 1.00 98.12 98 LEU A C 1
ATOM 823 O O . LEU A 1 98 ? 7.110 5.099 5.199 1.00 98.12 98 LEU A O 1
ATOM 827 N N . GLU A 1 99 ? 9.023 4.151 5.873 1.00 97.38 99 GLU A N 1
ATOM 828 C CA . GLU A 1 99 ? 8.712 4.281 7.302 1.00 97.38 99 GLU A CA 1
ATOM 829 C C . GLU A 1 99 ? 8.575 5.753 7.733 1.00 97.38 99 GLU A C 1
ATOM 831 O O . GLU A 1 99 ? 7.734 6.079 8.579 1.00 97.38 99 GLU A O 1
ATOM 836 N N . LYS A 1 100 ? 9.310 6.681 7.099 1.00 98.12 100 LYS A N 1
ATOM 837 C CA . LYS A 1 100 ? 9.083 8.127 7.279 1.00 98.12 100 LYS A CA 1
ATOM 838 C C . LYS A 1 100 ? 7.693 8.542 6.789 1.00 98.12 100 LYS A C 1
ATOM 840 O O . LYS A 1 100 ? 7.001 9.257 7.515 1.00 98.12 100 LYS A O 1
ATOM 845 N N . LYS A 1 101 ? 7.262 8.083 5.603 1.00 97.25 101 LYS A N 1
ATOM 846 C CA . LYS A 1 101 ? 5.917 8.373 5.061 1.00 97.25 101 LYS A CA 1
ATOM 847 C C . LYS A 1 101 ? 4.817 7.798 5.956 1.00 97.25 101 LYS A C 1
ATOM 849 O O . LYS A 1 101 ? 3.868 8.506 6.279 1.00 97.25 101 LYS A O 1
ATOM 854 N N . ILE A 1 102 ? 4.973 6.558 6.424 1.00 96.00 102 ILE A N 1
ATOM 855 C CA . ILE A 1 102 ? 4.033 5.912 7.354 1.00 96.00 102 ILE A CA 1
ATOM 856 C C . ILE A 1 102 ? 3.950 6.691 8.669 1.00 96.00 102 ILE A C 1
ATOM 858 O O . ILE A 1 102 ? 2.856 6.933 9.173 1.00 96.00 102 ILE A O 1
ATOM 862 N N . THR A 1 103 ? 5.090 7.104 9.224 1.00 97.69 103 THR A N 1
ATOM 863 C CA . THR A 1 103 ? 5.130 7.880 10.472 1.00 97.69 103 THR A CA 1
ATOM 864 C C . THR A 1 103 ? 4.431 9.229 10.313 1.00 97.69 103 THR A C 1
ATOM 866 O O . THR A 1 103 ? 3.635 9.606 11.172 1.00 97.69 103 THR A O 1
ATOM 869 N N . ALA A 1 104 ? 4.670 9.933 9.203 1.00 97.44 104 ALA A N 1
ATOM 870 C CA . ALA A 1 104 ? 3.987 11.188 8.902 1.00 97.44 104 ALA A CA 1
ATOM 871 C C . ALA A 1 104 ? 2.466 10.993 8.780 1.00 97.44 104 ALA A C 1
ATOM 873 O O . ALA A 1 104 ? 1.708 11.680 9.463 1.00 97.44 104 ALA A O 1
ATOM 874 N 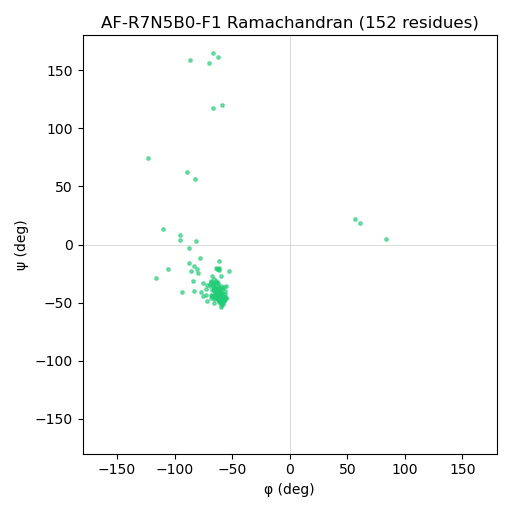N . ALA A 1 105 ? 2.023 10.000 8.002 1.00 95.06 105 ALA A N 1
ATOM 875 C CA . ALA A 1 105 ? 0.604 9.691 7.822 1.00 95.06 105 ALA A CA 1
ATOM 876 C C . ALA A 1 105 ? -0.090 9.300 9.140 1.00 95.06 105 ALA A C 1
ATOM 878 O O . ALA A 1 105 ? -1.225 9.706 9.392 1.00 95.06 105 ALA A O 1
ATOM 879 N N . LYS A 1 106 ? 0.595 8.551 10.019 1.00 94.88 106 LYS A N 1
ATOM 880 C CA . LYS A 1 106 ? 0.098 8.247 11.371 1.00 94.88 106 LYS A CA 1
ATOM 881 C C . LYS A 1 106 ? -0.104 9.520 12.190 1.00 94.88 106 LYS A C 1
ATOM 883 O O . LYS A 1 106 ? -1.171 9.687 12.771 1.00 94.88 106 LYS A O 1
ATOM 888 N N . GLY A 1 107 ? 0.868 10.432 12.189 1.00 96.44 107 GLY A N 1
ATOM 889 C CA . GLY A 1 107 ? 0.753 11.711 12.896 1.00 96.44 107 GLY A CA 1
ATOM 890 C C . GLY A 1 107 ? -0.390 12.589 12.368 1.00 96.44 107 GLY A C 1
ATOM 891 O O . GLY A 1 107 ? -1.141 13.173 13.150 1.00 96.44 107 GLY A O 1
ATOM 892 N N . GLU A 1 108 ? -0.576 12.643 11.047 1.00 96.62 108 GLU A N 1
ATOM 893 C CA . GLU A 1 108 ? -1.709 13.342 10.424 1.00 96.62 108 GLU A CA 1
ATOM 894 C C . GLU A 1 108 ? -3.053 12.729 10.835 1.00 96.62 108 GLU A C 1
ATOM 896 O O . GLU A 1 108 ? -3.981 13.452 11.211 1.00 96.62 108 GLU A O 1
ATOM 901 N N . PHE A 1 109 ? -3.150 11.396 10.828 1.00 94.25 109 PHE A N 1
ATOM 902 C CA . PHE A 1 109 ? -4.339 10.694 11.298 1.00 94.25 109 PHE A CA 1
ATOM 903 C C . PHE A 1 109 ? -4.603 10.960 12.782 1.00 94.25 109 PHE A C 1
ATOM 905 O O . PHE A 1 109 ? -5.738 11.254 13.153 1.00 94.25 109 PHE A O 1
ATOM 912 N N . GLU A 1 110 ? -3.583 10.929 13.637 1.00 94.69 110 GLU A N 1
ATOM 913 C CA . GLU A 1 110 ? -3.726 11.199 15.070 1.00 94.69 110 GLU A CA 1
ATOM 914 C C . GLU A 1 110 ? -4.296 12.600 15.345 1.00 94.69 110 GLU A C 1
ATOM 916 O O . GLU A 1 110 ? -5.151 12.759 16.223 1.00 94.69 110 GLU A O 1
ATOM 921 N N . ALA A 1 111 ? -3.890 13.597 14.552 1.00 93.75 111 ALA A N 1
ATOM 922 C CA . ALA A 1 111 ? -4.378 14.974 14.634 1.00 93.75 111 ALA A CA 1
ATOM 923 C C . ALA A 1 111 ? -5.773 15.191 14.002 1.00 93.75 111 ALA A C 1
ATOM 925 O O . ALA A 1 111 ? -6.394 16.246 14.195 1.00 93.75 111 ALA A O 1
ATOM 926 N N . SER A 1 112 ? -6.281 14.213 13.249 1.00 94.12 112 SER A N 1
ATOM 927 C CA . SER A 1 112 ? -7.523 14.329 12.483 1.00 94.12 112 SER A CA 1
ATOM 928 C C . SER A 1 112 ? -8.776 14.472 13.362 1.00 94.12 112 SER A C 1
ATOM 930 O O . SER A 1 112 ? -8.787 14.250 14.582 1.00 94.12 112 SER A O 1
ATOM 932 N N . ARG A 1 113 ? -9.888 14.894 12.750 1.00 92.00 113 ARG A N 1
ATOM 933 C CA . ARG A 1 113 ? -11.187 14.935 13.441 1.00 92.00 113 ARG A CA 1
ATOM 934 C C . ARG A 1 113 ? -11.725 13.521 13.653 1.00 92.00 113 ARG A C 1
ATOM 936 O O . ARG A 1 113 ? -12.349 13.249 14.675 1.00 92.00 113 ARG A O 1
ATOM 943 N N . GLU A 1 114 ? -11.456 12.644 12.704 1.00 89.12 114 GLU A N 1
ATOM 944 C CA . GLU A 1 114 ? -11.867 11.251 12.649 1.00 89.12 114 GLU A CA 1
ATOM 945 C C . GLU A 1 114 ? -11.280 10.485 13.839 1.00 89.12 114 GLU A C 1
ATOM 947 O O . GLU A 1 114 ? -12.020 9.831 14.573 1.00 89.12 114 GLU A O 1
ATOM 952 N N . ASN A 1 115 ? -9.986 10.658 14.123 1.00 92.12 115 ASN A N 1
ATOM 953 C CA . ASN A 1 115 ? -9.348 10.035 15.283 1.00 92.12 115 ASN A CA 1
ATOM 954 C C . ASN A 1 115 ? -9.901 10.560 16.621 1.00 92.12 115 ASN A C 1
ATOM 956 O O . ASN A 1 115 ? -10.128 9.790 17.559 1.00 92.12 115 ASN A O 1
ATOM 960 N N . ARG A 1 116 ? -10.199 11.863 16.711 1.00 91.56 116 ARG A N 1
ATOM 961 C CA . ARG A 1 116 ? -10.870 12.439 17.892 1.00 91.56 116 ARG A CA 1
ATOM 962 C C . ARG A 1 116 ? -12.268 11.857 18.096 1.00 91.56 116 ARG A C 1
ATOM 964 O O . ARG A 1 116 ? -12.637 11.549 19.226 1.00 91.56 116 ARG A O 1
ATOM 971 N N . MET A 1 117 ? -13.028 11.674 17.017 1.00 90.31 117 MET A N 1
ATOM 972 C CA . MET A 1 117 ? -14.344 11.034 17.057 1.00 90.31 117 MET A CA 1
ATOM 973 C C . MET A 1 117 ? -14.243 9.581 17.539 1.00 90.31 117 MET A C 1
ATOM 975 O O . MET A 1 117 ? -14.978 9.193 18.443 1.00 90.31 117 MET A O 1
ATOM 979 N N . LEU A 1 118 ? -13.303 8.796 17.003 1.00 91.00 118 LEU A N 1
ATOM 980 C CA . LEU A 1 118 ? -13.072 7.413 17.440 1.00 91.00 118 LEU A CA 1
ATOM 981 C C . LEU A 1 118 ? -12.663 7.336 18.917 1.00 91.00 118 LEU A C 1
ATOM 983 O O . LEU A 1 118 ? -13.145 6.472 19.651 1.00 91.00 118 LEU A O 1
ATOM 987 N N . SER A 1 119 ? -11.832 8.274 19.372 1.00 90.62 119 SER A N 1
ATOM 988 C CA . SER A 1 119 ? -11.431 8.382 20.778 1.00 90.62 119 SER A CA 1
ATOM 989 C C . SER A 1 119 ? -12.623 8.684 21.694 1.00 90.62 119 SER A C 1
ATOM 991 O O . SER A 1 119 ? -12.768 8.052 22.737 1.00 90.62 119 SER A O 1
ATOM 993 N N . ALA A 1 120 ? -13.519 9.593 21.294 1.00 88.94 120 ALA A N 1
ATOM 994 C CA . ALA A 1 120 ? -14.739 9.890 22.048 1.00 88.94 120 ALA A CA 1
ATOM 995 C C . ALA A 1 120 ? -15.697 8.686 22.110 1.00 88.94 120 ALA A C 1
ATOM 997 O O . ALA A 1 120 ? -16.237 8.380 23.171 1.00 88.94 120 ALA A O 1
ATOM 998 N N . LEU A 1 121 ? -15.857 7.953 21.002 1.00 89.38 121 LEU A N 1
ATOM 999 C CA . LEU A 1 121 ? -16.649 6.718 20.976 1.00 89.38 121 LEU A CA 1
ATOM 1000 C C . LEU A 1 121 ? -16.080 5.662 21.931 1.00 89.38 121 LEU A C 1
ATOM 1002 O O . LEU A 1 121 ? -16.835 5.005 22.648 1.00 89.38 121 LEU A O 1
ATOM 1006 N N . LYS A 1 122 ? -14.751 5.524 21.995 1.00 89.38 122 LYS A N 1
ATOM 1007 C CA . LYS A 1 122 ? -14.097 4.619 22.947 1.00 89.38 122 LYS A CA 1
ATOM 1008 C C . LYS A 1 122 ? -14.443 4.969 24.401 1.00 89.38 122 LYS A C 1
ATOM 1010 O O . LYS A 1 122 ? -14.762 4.060 25.163 1.00 89.38 122 LYS A O 1
ATOM 1015 N N . ILE A 1 123 ? -14.471 6.255 24.755 1.00 89.69 123 ILE A N 1
ATOM 1016 C CA . ILE A 1 123 ? -14.869 6.715 26.096 1.00 89.69 123 ILE A CA 1
ATOM 1017 C C . ILE A 1 123 ? -16.326 6.341 26.394 1.00 89.69 123 ILE A C 1
ATOM 1019 O O . ILE A 1 123 ? -16.595 5.767 27.444 1.00 89.69 123 ILE A O 1
ATOM 1023 N N . TYR A 1 124 ? -17.263 6.560 25.463 1.00 86.88 124 TYR A N 1
ATOM 1024 C CA . TYR A 1 124 ? -18.666 6.162 25.670 1.00 86.88 124 TYR A CA 1
ATOM 1025 C C . TYR A 1 124 ? -18.831 4.671 25.964 1.00 86.88 124 TYR A C 1
ATOM 1027 O O . TYR A 1 124 ? -19.658 4.294 26.795 1.00 86.88 124 TYR A O 1
ATOM 1035 N N . LYS A 1 125 ? -18.025 3.820 25.322 1.00 87.88 125 LYS A N 1
ATOM 1036 C CA . LYS A 1 125 ? -17.997 2.387 25.623 1.00 87.88 125 LYS A CA 1
ATOM 1037 C C . LYS A 1 125 ? -17.497 2.114 27.044 1.00 87.88 125 LYS A C 1
ATOM 1039 O O . LYS A 1 125 ? -18.088 1.292 27.740 1.00 87.88 125 LYS A O 1
ATOM 1044 N N . GLU A 1 126 ? -16.419 2.775 27.457 1.00 90.88 126 GLU A N 1
ATOM 1045 C CA . GLU A 1 126 ? -15.786 2.596 28.771 1.00 90.88 126 GLU A CA 1
ATOM 1046 C C . GLU A 1 126 ? -16.658 3.126 29.924 1.00 90.88 126 GLU A C 1
ATOM 1048 O O . GLU A 1 126 ? -16.708 2.511 30.986 1.00 90.88 126 GLU A O 1
ATOM 1053 N N . GLU A 1 127 ? -17.418 4.199 29.698 1.00 91.12 127 GLU A N 1
ATOM 1054 C CA . GLU A 1 127 ? -18.343 4.802 30.672 1.00 91.12 127 GLU A CA 1
ATOM 1055 C C . GLU A 1 127 ? -19.705 4.084 30.765 1.00 91.12 127 GLU A C 1
ATOM 1057 O O . GLU A 1 127 ? -20.599 4.511 31.496 1.00 91.12 127 GLU A O 1
ATOM 1062 N N . GLY A 1 128 ? -19.889 2.979 30.035 1.00 85.94 128 GLY A N 1
ATOM 1063 C CA . GLY A 1 128 ? -21.114 2.177 30.076 1.00 85.94 128 GLY A CA 1
ATOM 1064 C C . GLY A 1 128 ? -22.247 2.682 29.174 1.00 85.94 128 GLY A C 1
ATOM 1065 O O . GLY A 1 128 ? -23.315 2.068 29.145 1.00 85.94 128 GLY A O 1
ATOM 1066 N N . ASN A 1 129 ? -22.025 3.724 28.365 1.00 86.62 129 ASN A N 1
ATOM 1067 C CA . ASN A 1 129 ? -22.951 4.163 27.314 1.00 86.62 129 ASN A CA 1
ATOM 1068 C C . ASN A 1 129 ? -22.783 3.320 26.034 1.00 86.62 129 ASN A C 1
ATOM 1070 O O . ASN A 1 129 ? -22.510 3.802 24.932 1.00 86.62 129 ASN A O 1
ATOM 1074 N N . VAL A 1 130 ? -22.940 2.010 26.208 1.00 86.12 130 VAL A N 1
ATOM 1075 C CA . VAL A 1 130 ? -22.646 0.998 25.191 1.00 86.12 130 VAL A CA 1
ATOM 1076 C C . VAL A 1 130 ? -23.620 1.073 24.006 1.00 86.12 130 VAL A C 1
ATOM 1078 O O . VAL A 1 130 ? -23.224 0.805 22.875 1.00 86.12 130 VAL A O 1
ATOM 1081 N N . ALA A 1 131 ? -24.872 1.484 24.239 1.00 87.31 131 ALA A N 1
ATOM 1082 C CA . ALA A 1 131 ? -25.883 1.611 23.186 1.00 87.31 131 ALA A CA 1
ATOM 1083 C C . ALA A 1 131 ? -25.526 2.702 22.163 1.00 87.31 131 ALA A C 1
ATOM 1085 O O . ALA A 1 131 ? -25.488 2.423 20.967 1.00 87.31 131 ALA A O 1
ATOM 1086 N N . SER A 1 132 ? -25.185 3.910 22.631 1.00 85.50 132 SER A N 1
ATOM 1087 C CA . SER A 1 132 ? -24.795 5.019 21.745 1.00 85.50 132 SER A CA 1
ATOM 1088 C C . SER A 1 132 ? -23.483 4.722 21.011 1.00 85.50 132 SER A C 1
ATOM 1090 O O . SER A 1 132 ? -23.309 5.111 19.860 1.00 85.50 132 SER A O 1
ATOM 1092 N N . TYR A 1 133 ? -22.562 4.000 21.663 1.00 89.75 133 TYR A N 1
ATOM 1093 C CA . TYR A 1 133 ? -21.329 3.534 21.031 1.00 89.75 133 TYR A CA 1
ATOM 1094 C C . TYR A 1 133 ? -21.609 2.627 19.827 1.00 89.75 133 TYR A C 1
ATOM 1096 O O . TYR A 1 133 ? -21.103 2.898 18.739 1.00 89.75 133 TYR A O 1
ATOM 1104 N N . TYR A 1 134 ? -22.399 1.563 20.011 1.00 90.25 134 TYR A N 1
ATOM 1105 C CA . TYR A 1 134 ? -22.678 0.625 18.922 1.00 90.25 134 TYR A CA 1
ATOM 1106 C C . TYR A 1 134 ? -23.485 1.278 17.802 1.00 90.25 134 TYR A C 1
ATOM 1108 O O . TYR A 1 134 ? -23.165 1.048 16.644 1.00 90.25 134 TYR A O 1
ATOM 1116 N N . GLU A 1 135 ? -24.443 2.155 18.119 1.00 91.12 135 GLU A N 1
ATOM 1117 C CA . GLU A 1 135 ? -25.208 2.874 17.095 1.00 91.12 135 GLU A CA 1
ATOM 1118 C C . GLU A 1 135 ? -24.295 3.681 16.154 1.00 91.12 135 GLU A C 1
ATOM 1120 O O . GLU A 1 135 ? -24.416 3.595 14.930 1.00 91.12 135 GLU A O 1
ATOM 1125 N N . GLU A 1 136 ? -23.357 4.453 16.704 1.00 89.06 136 GLU A N 1
ATOM 1126 C CA . GLU A 1 136 ? -22.455 5.269 15.888 1.00 89.06 136 GLU A CA 1
ATOM 1127 C C . GLU A 1 136 ? -21.397 4.433 15.162 1.00 89.06 136 GLU A C 1
ATOM 1129 O O . GLU A 1 136 ? -21.098 4.694 13.994 1.00 89.06 136 GLU A O 1
ATOM 1134 N N . ILE A 1 137 ? -20.865 3.394 15.810 1.00 90.75 137 ILE A N 1
ATOM 1135 C CA . ILE A 1 137 ? -19.929 2.463 15.171 1.00 90.75 137 ILE A CA 1
ATOM 1136 C C . ILE A 1 137 ? -20.593 1.733 14.004 1.00 90.75 137 ILE A C 1
ATOM 1138 O O . ILE A 1 137 ? -19.999 1.661 12.930 1.00 90.75 137 ILE A O 1
ATOM 1142 N N . ASP A 1 138 ? -21.830 1.266 14.157 1.00 92.31 138 ASP A N 1
ATOM 1143 C CA . ASP A 1 138 ? -22.558 0.579 13.091 1.00 92.31 138 ASP A CA 1
ATOM 1144 C C . ASP A 1 138 ? -22.820 1.510 11.905 1.00 92.31 138 ASP A C 1
ATOM 1146 O O . ASP A 1 138 ? -22.640 1.102 10.758 1.00 92.31 138 ASP A O 1
ATOM 1150 N N . LYS A 1 139 ? -23.145 2.789 12.144 1.00 91.88 139 LYS A N 1
ATOM 1151 C CA . LYS A 1 139 ? -23.273 3.793 11.070 1.00 91.88 139 LYS A CA 1
ATOM 1152 C C . LYS A 1 139 ? -21.960 4.027 10.322 1.00 91.88 139 LYS A C 1
ATOM 1154 O O . LYS A 1 139 ? -21.992 4.323 9.125 1.00 91.88 139 LYS A O 1
ATOM 1159 N N . ILE A 1 140 ? -20.820 3.979 11.012 1.00 90.81 140 ILE A N 1
ATOM 1160 C CA . ILE A 1 140 ? -19.494 4.120 10.391 1.00 90.81 140 ILE A CA 1
ATOM 1161 C C . ILE A 1 140 ? -19.172 2.864 9.580 1.00 90.81 140 ILE A C 1
ATOM 1163 O O . ILE A 1 140 ? -18.821 2.972 8.408 1.00 90.81 140 ILE A O 1
ATOM 1167 N N . ILE A 1 141 ? -19.349 1.679 10.169 1.00 91.69 141 ILE A N 1
ATOM 1168 C CA . ILE A 1 141 ? -19.108 0.392 9.508 1.00 91.69 141 ILE A CA 1
ATOM 1169 C C . ILE A 1 141 ? -19.995 0.247 8.274 1.00 91.69 141 ILE A C 1
ATOM 1171 O O . ILE A 1 141 ? -19.506 -0.169 7.230 1.00 91.69 141 ILE A O 1
ATOM 1175 N N . TYR A 1 142 ? -21.279 0.589 8.375 1.00 92.69 142 TYR A N 1
ATOM 1176 C CA . TYR A 1 142 ? -22.211 0.530 7.254 1.00 92.69 142 TYR A CA 1
ATOM 1177 C C . TYR A 1 142 ? -21.737 1.411 6.100 1.00 92.69 142 TYR A C 1
ATOM 1179 O O . TYR A 1 142 ? -21.636 0.928 4.981 1.00 92.69 142 TYR A O 1
ATOM 1187 N N . ARG A 1 143 ? -21.363 2.667 6.378 1.00 89.88 143 ARG A N 1
ATOM 1188 C CA . ARG A 1 143 ? -20.824 3.572 5.354 1.00 89.88 143 ARG A CA 1
ATOM 1189 C C . ARG A 1 143 ? -19.558 3.020 4.707 1.00 89.88 143 ARG A C 1
ATOM 1191 O O . ARG A 1 143 ? -19.502 2.955 3.493 1.00 89.88 143 ARG A O 1
ATOM 1198 N N . LEU A 1 144 ? -18.599 2.538 5.499 1.00 88.62 144 LEU A N 1
ATOM 1199 C CA . LEU A 1 144 ? -17.371 1.937 4.963 1.00 88.62 144 LEU A CA 1
ATOM 1200 C C . LEU A 1 144 ? -17.649 0.692 4.110 1.00 88.62 144 LEU A C 1
ATOM 1202 O O . LEU A 1 144 ? -16.979 0.479 3.104 1.00 88.62 144 LEU A O 1
ATOM 1206 N N . LYS A 1 145 ? -18.625 -0.134 4.503 1.00 87.94 145 LYS A N 1
ATOM 1207 C CA . LYS A 1 145 ? -19.039 -1.315 3.736 1.00 87.94 145 LYS A CA 1
ATOM 1208 C C . LYS A 1 145 ? -19.726 -0.937 2.434 1.00 87.94 145 LYS A C 1
ATOM 1210 O O . LYS A 1 145 ? -19.381 -1.515 1.417 1.00 87.94 145 LYS A O 1
ATOM 1215 N N . GLU A 1 146 ? -20.662 0.005 2.461 1.00 87.81 146 GLU A N 1
ATOM 1216 C CA . GLU A 1 146 ? -21.324 0.512 1.255 1.00 87.81 146 GLU A CA 1
ATOM 1217 C C . GLU A 1 146 ? -20.307 1.130 0.302 1.00 87.81 146 GLU A C 1
ATOM 1219 O O . GLU A 1 146 ? -20.281 0.783 -0.877 1.00 87.81 146 GLU A O 1
ATOM 1224 N N . ASP A 1 147 ? -19.424 1.978 0.836 1.00 81.69 147 ASP A N 1
ATOM 1225 C CA . ASP A 1 147 ? -18.351 2.593 0.070 1.00 81.69 147 ASP A CA 1
ATOM 1226 C C . ASP A 1 147 ? -17.490 1.510 -0.576 1.00 81.69 147 ASP A C 1
ATOM 1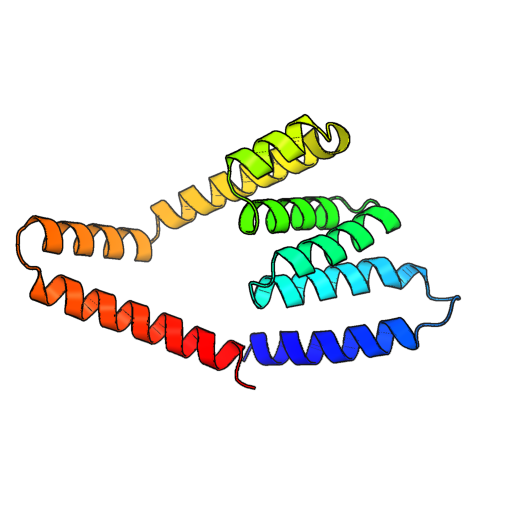228 O O . ASP A 1 147 ? -17.226 1.634 -1.762 1.00 81.69 147 ASP A O 1
ATOM 1232 N N . TYR A 1 148 ? -17.126 0.445 0.160 1.00 76.88 148 TYR A N 1
ATOM 1233 C CA . TYR A 1 148 ? -16.346 -0.694 -0.338 1.00 76.88 148 TYR A CA 1
ATOM 1234 C C . TYR A 1 148 ? -17.089 -1.573 -1.354 1.00 76.88 148 TYR A C 1
ATOM 1236 O O . TYR A 1 148 ? -16.505 -1.955 -2.362 1.00 76.88 148 TYR A O 1
ATOM 1244 N N . LEU A 1 149 ? -18.361 -1.908 -1.130 1.00 77.31 149 LEU A N 1
ATOM 1245 C CA . LEU A 1 149 ? -19.157 -2.727 -2.055 1.00 77.31 149 LEU A CA 1
ATOM 1246 C C . LEU A 1 149 ? -19.336 -2.017 -3.397 1.00 77.31 149 LEU A C 1
ATOM 1248 O O . LEU A 1 149 ? -19.138 -2.628 -4.446 1.00 77.31 149 LEU A O 1
ATOM 1252 N N . GLN A 1 150 ? -19.557 -0.700 -3.369 1.00 72.94 150 GLN A N 1
ATOM 1253 C CA . GLN A 1 150 ? -19.517 0.143 -4.566 1.00 72.94 150 GLN A CA 1
ATOM 1254 C C . GLN A 1 150 ? -18.140 0.157 -5.262 1.00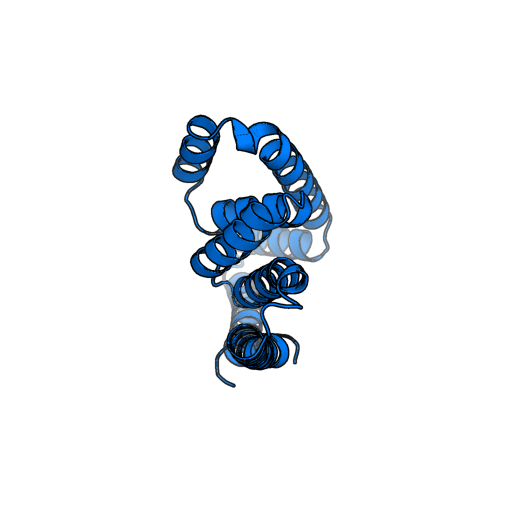 72.94 150 GLN A C 1
ATOM 1256 O O . GLN A 1 150 ? -18.036 0.633 -6.393 1.00 72.94 150 GLN A O 1
ATOM 1261 N N . LEU A 1 151 ? -17.068 -0.326 -4.618 1.00 65.06 151 LEU A N 1
ATOM 1262 C CA . LEU A 1 151 ? -15.754 -0.511 -5.247 1.00 65.06 151 LEU A CA 1
ATOM 1263 C C . LEU A 1 151 ? -15.609 -1.856 -5.970 1.00 65.06 151 LEU A C 1
ATOM 1265 O O . LEU A 1 151 ? -14.716 -1.947 -6.808 1.00 65.06 151 LEU A O 1
ATOM 1269 N N . VAL A 1 152 ? -16.398 -2.880 -5.617 1.00 59.47 152 VAL A N 1
ATOM 1270 C CA . VAL A 1 152 ? -16.169 -4.285 -6.021 1.00 59.47 152 VAL A CA 1
ATOM 1271 C C . VAL A 1 152 ? -17.276 -4.860 -6.917 1.00 59.47 152 VAL A C 1
ATOM 1273 O O . VAL A 1 152 ? -16.988 -5.750 -7.713 1.00 59.47 152 VAL A O 1
ATOM 1276 N N . GLU A 1 153 ? -18.526 -4.398 -6.805 1.00 56.41 153 GLU A N 1
ATOM 1277 C CA . GLU A 1 153 ? -19.681 -4.995 -7.512 1.00 56.41 153 GLU A CA 1
ATOM 1278 C C . GLU A 1 153 ? -19.951 -4.457 -8.939 1.00 56.41 153 GLU A C 1
ATOM 1280 O O . GLU A 1 153 ? -20.831 -4.985 -9.621 1.00 56.41 153 GLU A O 1
ATOM 1285 N N . GLU A 1 154 ? -19.192 -3.472 -9.432 1.00 46.50 154 GLU A N 1
ATOM 1286 C CA . GLU A 1 154 ? -19.264 -2.949 -10.818 1.00 46.50 154 GLU A CA 1
ATOM 1287 C C . GLU A 1 154 ? -17.976 -3.213 -11.605 1.00 46.50 154 GLU A C 1
ATOM 1289 O O . GLU A 1 154 ? -18.072 -3.517 -12.819 1.00 46.50 154 GLU A O 1
#

Mean predicted aligned error: 5.42 Å

Solvent-accessible surface area (backbone atoms only — not comparable to full-atom values): 8080 Å² total; per-residue (Å²): 117,73,41,52,48,26,57,52,46,43,53,52,46,52,52,46,68,70,69,57,51,79,94,51,55,86,50,50,32,60,50,28,33,52,43,12,52,30,30,43,76,68,70,39,21,70,60,11,20,56,28,9,45,54,12,16,74,71,65,65,43,62,68,32,44,31,51,17,52,50,20,42,58,72,58,42,55,71,70,57,39,54,51,50,50,70,75,37,67,91,47,46,69,46,49,55,52,44,51,51,52,52,53,52,54,50,53,53,44,63,72,32,69,66,44,51,51,53,52,52,41,51,47,33,44,73,75,66,44,46,67,67,29,51,56,54,49,49,57,50,51,50,49,55,47,53,58,48,47,66,48,70,80,115

pLDDT: mean 91.27, std 9.71, range [46.5, 98.75]